Protein AF-A0A7Z9SYS7-F1 (afdb_monomer)

Mean predicted aligned error: 11.21 Å

Secondary structure (DSSP, 8-state):
-HHHHHHHHHHHHHHHHHHHHHHHHHHHHHHHHHHHHHHHHHHHHHHHSS--TTHHHHHHHHHHHHHHHHHHSHHHHHHHHHHHHHHTTSHHHHHHHHHHHHHHHHH--

Sequence (109 aa):
MSGYMKTVRGKIVTGMITLAPAAATIWVLQFLFNFFDGMAAPLVDRVLGTHIPGLGLIVSFTAIFFLGILVTNFLGKKLIQWGESLLQRIPIAKSIYGTIKQITQTLGG

pLDDT: mean 80.37, std 10.56, range [53.66, 95.81]

Radius of gyration: 21.46 Å; Cα contacts (8 Å, |Δi|>4): 30; chains: 1; bounding box: 44×37×64 Å

Foldseek 3Di:
DVPVVVVVVVVVVVVCVVCVVVVVVVVVLVVLLVVQCVVCVVVCCVPPVDDDPCVSVVRSVVVVVVVVVCCPDPNVVVVVVVVLVVLCVPVVSVVVVVVVVVVCVVVVD

Structure (mmCIF, N/CA/C/O backbone):
data_AF-A0A7Z9SYS7-F1
#
_entry.id   AF-A0A7Z9SYS7-F1
#
loop_
_atom_site.group_PDB
_atom_site.id
_atom_site.type_symbol
_atom_site.label_atom_id
_atom_site.label_alt_id
_atom_site.label_comp_id
_atom_site.label_asym_id
_atom_site.label_entity_id
_atom_site.label_seq_id
_atom_site.pdbx_PDB_ins_code
_atom_site.Cartn_x
_atom_site.Cartn_y
_atom_site.Cartn_z
_atom_site.occupancy
_atom_site.B_iso_or_equiv
_atom_site.auth_seq_id
_atom_site.auth_comp_id
_atom_site.auth_asym_id
_atom_site.auth_atom_id
_atom_site.pdbx_PDB_model_num
ATOM 1 N N . MET A 1 1 ? -0.366 -20.103 40.030 1.00 55.91 1 MET A N 1
ATOM 2 C CA . MET A 1 1 ? 0.093 -20.432 38.657 1.00 55.91 1 MET A CA 1
ATOM 3 C C . MET A 1 1 ? -0.521 -19.566 37.538 1.00 55.91 1 MET A C 1
ATOM 5 O O . MET A 1 1 ? 0.087 -19.483 36.482 1.00 55.91 1 MET A O 1
ATOM 9 N N . SER A 1 2 ? -1.682 -18.901 37.705 1.00 64.88 2 SER A N 1
ATOM 10 C CA . SER A 1 2 ? -2.365 -18.225 36.572 1.00 64.88 2 SER A CA 1
ATOM 11 C C . SER A 1 2 ? -1.848 -16.820 36.205 1.00 64.88 2 SER A C 1
ATOM 13 O O . SER A 1 2 ? -2.068 -16.372 35.082 1.00 64.88 2 SER A O 1
ATOM 15 N N . GLY A 1 3 ? -1.134 -16.130 37.105 1.00 70.00 3 GLY A N 1
ATOM 16 C CA . GLY A 1 3 ? -0.610 -14.776 36.855 1.00 70.00 3 GLY A CA 1
ATOM 17 C C . GLY A 1 3 ? 0.507 -14.728 35.806 1.00 70.00 3 GLY A C 1
ATOM 18 O O . GLY A 1 3 ? 0.448 -13.927 34.878 1.00 70.00 3 GLY A O 1
ATOM 19 N N . TYR A 1 4 ? 1.478 -15.643 35.887 1.00 76.94 4 TYR A N 1
ATOM 20 C CA . TYR A 1 4 ? 2.596 -15.716 34.936 1.00 76.94 4 TYR A CA 1
ATOM 21 C C . TYR A 1 4 ? 2.134 -16.003 33.500 1.00 76.94 4 TYR A C 1
ATOM 23 O O . TYR A 1 4 ? 2.620 -15.377 32.559 1.00 76.94 4 TYR A O 1
ATOM 31 N N . MET A 1 5 ? 1.141 -16.883 33.331 1.00 76.25 5 MET A N 1
ATOM 32 C CA . MET A 1 5 ? 0.608 -17.239 32.012 1.00 76.25 5 MET A CA 1
ATOM 33 C C . MET A 1 5 ? -0.069 -16.044 31.319 1.00 76.25 5 MET A C 1
ATOM 35 O O . MET A 1 5 ? 0.052 -15.873 30.105 1.00 76.25 5 MET A O 1
ATOM 39 N N . LYS A 1 6 ? -0.744 -15.176 32.090 1.00 77.06 6 LYS A N 1
ATOM 40 C CA . LYS A 1 6 ? -1.359 -13.945 31.566 1.00 77.06 6 LYS A CA 1
ATOM 41 C C . LYS A 1 6 ? -0.304 -12.947 31.084 1.00 77.06 6 LYS A C 1
ATOM 43 O O . LYS A 1 6 ? -0.464 -12.382 30.005 1.00 77.06 6 LYS A O 1
ATOM 48 N N . THR A 1 7 ? 0.793 -12.787 31.823 1.00 83.50 7 THR A N 1
ATOM 49 C CA . THR A 1 7 ? 1.891 -11.879 31.454 1.00 83.50 7 THR A CA 1
ATOM 50 C C . THR A 1 7 ? 2.628 -12.339 30.196 1.00 83.50 7 THR A C 1
ATOM 52 O O . THR A 1 7 ? 2.924 -11.522 29.326 1.00 83.50 7 THR A O 1
ATOM 55 N N . VAL A 1 8 ? 2.893 -13.643 30.062 1.00 88.94 8 VAL A N 1
ATOM 56 C CA . VAL A 1 8 ? 3.546 -14.202 28.866 1.00 88.94 8 VAL A CA 1
ATOM 57 C C . VAL A 1 8 ? 2.650 -14.049 27.635 1.00 88.94 8 VAL A C 1
ATOM 59 O O . VAL A 1 8 ? 3.099 -13.529 26.614 1.00 88.94 8 VAL A O 1
ATOM 62 N N . ARG A 1 9 ? 1.362 -14.409 27.745 1.00 88.00 9 ARG A N 1
ATOM 63 C CA . ARG A 1 9 ? 0.395 -14.242 26.650 1.00 88.00 9 ARG A CA 1
ATOM 64 C C . ARG A 1 9 ? 0.264 -12.779 26.225 1.00 88.00 9 ARG A C 1
ATOM 66 O O . ARG A 1 9 ? 0.268 -12.504 25.031 1.00 88.00 9 ARG A O 1
ATOM 73 N N . GLY A 1 10 ? 0.185 -11.856 27.185 1.00 90.19 10 GLY A N 1
ATOM 74 C CA . GLY A 1 10 ? 0.119 -10.420 26.911 1.00 90.19 10 GLY A CA 1
ATOM 75 C C . GLY A 1 10 ? 1.311 -9.937 26.086 1.00 90.19 10 GLY A C 1
ATOM 76 O O . GLY A 1 10 ? 1.115 -9.321 25.047 1.00 90.19 10 GLY A O 1
ATOM 77 N N . LYS A 1 11 ? 2.538 -10.308 26.477 1.00 92.06 11 LYS A N 1
ATOM 78 C CA . LYS A 1 11 ? 3.761 -9.918 25.755 1.00 92.06 11 LYS A CA 1
ATOM 79 C C . LYS A 1 11 ? 3.828 -10.476 24.330 1.00 92.06 11 LYS A C 1
ATOM 81 O O . LYS A 1 11 ? 4.232 -9.749 23.427 1.00 92.06 11 LYS A O 1
ATOM 86 N N . ILE A 1 12 ? 3.405 -11.724 24.112 1.00 93.62 12 ILE A N 1
ATOM 87 C CA . ILE A 1 12 ? 3.360 -12.329 22.767 1.00 93.62 12 ILE A CA 1
ATOM 88 C C . ILE A 1 12 ? 2.333 -11.607 21.886 1.00 93.62 12 ILE A C 1
ATOM 90 O O . ILE A 1 12 ? 2.6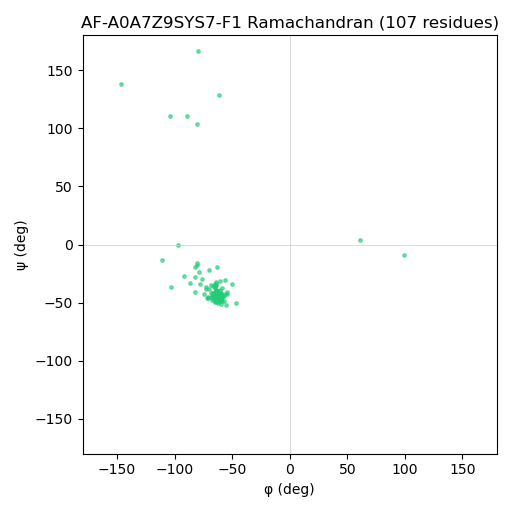40 -11.253 20.752 1.00 93.62 12 ILE A O 1
ATOM 94 N N . VAL A 1 13 ? 1.132 -11.342 22.412 1.00 94.25 13 VAL A N 1
ATOM 95 C CA . VAL A 1 13 ? 0.077 -10.628 21.675 1.00 94.25 13 VAL A CA 1
ATOM 96 C C . VAL A 1 13 ? 0.512 -9.205 21.337 1.00 94.25 13 VAL A C 1
ATOM 98 O O . VAL A 1 13 ? 0.377 -8.794 20.189 1.00 94.25 13 VAL A O 1
ATOM 101 N N . THR A 1 14 ? 1.098 -8.478 22.291 1.00 93.50 14 THR A N 1
ATOM 102 C CA . THR A 1 14 ? 1.664 -7.150 22.032 1.00 93.50 14 THR A CA 1
ATOM 103 C C . THR A 1 14 ? 2.751 -7.214 20.961 1.00 93.50 14 THR A C 1
ATOM 105 O O . THR A 1 14 ? 2.710 -6.422 20.030 1.00 93.50 14 THR A O 1
ATOM 108 N N . GLY A 1 15 ? 3.669 -8.185 21.024 1.00 91.25 15 GLY A N 1
ATOM 109 C CA . GLY A 1 15 ? 4.701 -8.372 19.999 1.00 91.25 15 GLY A CA 1
ATOM 110 C C . GLY A 1 15 ? 4.130 -8.622 18.598 1.00 91.25 15 GLY A C 1
ATOM 111 O O . GLY A 1 15 ? 4.576 -8.001 17.637 1.00 91.25 15 GLY A O 1
ATOM 112 N N . MET A 1 16 ? 3.101 -9.467 18.478 1.00 92.88 16 MET A N 1
ATOM 113 C CA . MET A 1 16 ? 2.424 -9.717 17.199 1.00 92.88 16 MET A CA 1
ATOM 114 C C . MET A 1 16 ? 1.719 -8.470 16.659 1.00 92.88 16 MET A C 1
ATOM 116 O O . MET A 1 16 ? 1.837 -8.174 15.474 1.00 92.88 16 MET A O 1
ATOM 120 N N . ILE A 1 17 ? 1.016 -7.722 17.516 1.00 95.38 17 ILE A N 1
ATOM 121 C CA . ILE A 1 17 ? 0.331 -6.483 17.119 1.00 95.38 17 ILE A CA 1
ATOM 122 C C . ILE A 1 17 ? 1.347 -5.440 16.648 1.00 95.38 17 ILE A C 1
ATOM 124 O O . ILE A 1 17 ? 1.129 -4.800 15.624 1.00 95.38 17 ILE A O 1
ATOM 128 N N . THR A 1 18 ? 2.479 -5.305 17.342 1.00 95.81 18 THR A N 1
ATOM 129 C CA . THR A 1 18 ? 3.550 -4.378 16.952 1.00 95.81 18 THR A CA 1
ATOM 130 C C . THR A 1 18 ? 4.187 -4.758 15.614 1.00 95.81 18 THR A C 1
ATOM 132 O O . THR A 1 18 ? 4.563 -3.874 14.849 1.00 95.81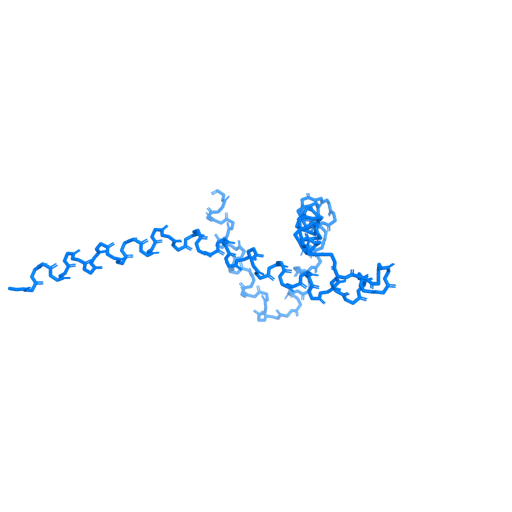 18 THR A O 1
ATOM 135 N N . LEU A 1 19 ? 4.296 -6.054 15.302 1.00 95.31 19 LEU A N 1
ATOM 136 C CA . LEU A 1 19 ? 4.817 -6.533 14.016 1.00 95.31 19 LEU A CA 1
ATOM 137 C C . LEU A 1 19 ? 3.778 -6.505 12.887 1.00 95.31 19 LEU A C 1
ATOM 139 O O . LEU A 1 19 ? 4.165 -6.539 11.720 1.00 95.31 19 LEU A O 1
ATOM 143 N N . ALA A 1 20 ? 2.483 -6.417 13.200 1.00 94.19 20 ALA A N 1
ATOM 144 C CA . ALA A 1 20 ? 1.410 -6.465 12.209 1.00 94.19 20 ALA A CA 1
ATOM 145 C C . ALA A 1 20 ? 1.559 -5.433 11.070 1.00 94.19 20 ALA A C 1
ATOM 147 O O . ALA A 1 20 ? 1.386 -5.829 9.918 1.00 94.19 20 ALA A O 1
ATOM 148 N N . PRO A 1 21 ? 1.943 -4.161 11.315 1.00 92.81 21 PRO A N 1
ATOM 149 C CA . PRO A 1 21 ? 2.158 -3.192 10.242 1.00 92.81 21 PRO A CA 1
ATOM 150 C C . PRO A 1 21 ? 3.285 -3.610 9.291 1.00 92.81 21 PRO A C 1
ATOM 152 O O . PRO A 1 21 ? 3.128 -3.522 8.078 1.00 92.81 21 PRO A O 1
ATOM 155 N N . ALA A 1 22 ? 4.401 -4.114 9.825 1.00 94.50 22 ALA A N 1
ATOM 156 C CA . ALA A 1 22 ? 5.531 -4.572 9.017 1.00 94.50 22 ALA A CA 1
ATOM 157 C C . ALA A 1 22 ? 5.207 -5.866 8.252 1.00 94.50 22 ALA A C 1
ATOM 159 O O . ALA A 1 22 ? 5.575 -6.024 7.093 1.00 94.50 22 ALA A O 1
ATOM 160 N N . ALA A 1 23 ? 4.475 -6.793 8.871 1.00 93.31 23 ALA A N 1
ATOM 161 C CA . ALA A 1 23 ? 4.000 -7.989 8.184 1.00 93.31 23 ALA A CA 1
ATOM 162 C C . ALA A 1 23 ? 3.028 -7.631 7.049 1.00 93.31 23 ALA A C 1
ATOM 164 O O . ALA A 1 23 ? 3.120 -8.197 5.962 1.00 93.31 23 ALA A O 1
ATOM 165 N N . ALA A 1 24 ? 2.144 -6.654 7.271 1.00 93.31 24 ALA A N 1
ATOM 166 C CA . ALA A 1 24 ? 1.227 -6.161 6.252 1.00 93.31 24 ALA A CA 1
ATOM 167 C C . ALA A 1 24 ? 1.973 -5.530 5.068 1.00 93.31 24 ALA A C 1
ATOM 169 O O . ALA A 1 24 ? 1.629 -5.818 3.925 1.00 93.31 24 ALA A O 1
ATOM 170 N N . THR A 1 25 ? 3.018 -4.726 5.303 1.00 89.94 25 THR A N 1
ATOM 171 C CA . THR A 1 25 ? 3.811 -4.159 4.198 1.00 89.94 25 THR A CA 1
ATOM 172 C C . THR A 1 25 ? 4.527 -5.245 3.401 1.00 89.94 25 THR A C 1
ATOM 174 O O . THR A 1 25 ? 4.456 -5.231 2.174 1.00 89.94 25 THR A O 1
ATOM 177 N N . ILE A 1 26 ? 5.150 -6.221 4.071 1.00 91.62 26 ILE A N 1
ATOM 178 C CA . ILE A 1 26 ? 5.795 -7.364 3.406 1.00 91.62 26 ILE A CA 1
ATOM 179 C C . ILE A 1 26 ? 4.771 -8.153 2.581 1.00 91.62 26 ILE A C 1
ATOM 181 O O . ILE A 1 26 ? 5.040 -8.486 1.428 1.00 91.62 26 ILE A O 1
ATOM 185 N N . TRP A 1 27 ? 3.586 -8.404 3.138 1.00 91.81 27 TRP A N 1
ATOM 186 C CA . TRP A 1 27 ? 2.509 -9.108 2.448 1.00 91.81 27 TRP A CA 1
ATOM 187 C C . TRP A 1 27 ? 2.023 -8.354 1.202 1.00 91.81 27 TRP A C 1
ATOM 189 O O . TRP A 1 27 ? 1.903 -8.955 0.134 1.00 91.81 27 TRP A O 1
ATOM 199 N N . VAL A 1 28 ? 1.814 -7.036 1.299 1.00 86.56 28 VAL A N 1
ATOM 200 C CA . VAL A 1 28 ? 1.431 -6.193 0.152 1.00 86.56 28 VAL A CA 1
ATOM 201 C C . VAL A 1 28 ? 2.513 -6.208 -0.925 1.00 86.56 28 VAL A C 1
ATOM 203 O O . VAL A 1 28 ? 2.193 -6.346 -2.105 1.00 86.56 28 VAL A O 1
ATOM 206 N N . LEU A 1 29 ? 3.789 -6.105 -0.543 1.00 83.50 29 LEU A N 1
ATOM 207 C CA . LEU A 1 29 ? 4.895 -6.176 -1.495 1.00 83.50 29 LEU A CA 1
ATOM 208 C C . LEU A 1 29 ? 4.915 -7.524 -2.219 1.00 83.50 29 LEU A C 1
ATOM 210 O O . LEU A 1 29 ? 4.970 -7.539 -3.443 1.00 83.50 29 LEU A O 1
ATOM 214 N N . GLN A 1 30 ? 4.805 -8.643 -1.497 1.00 82.81 30 GLN A N 1
ATOM 215 C CA . GLN A 1 30 ? 4.737 -9.976 -2.106 1.00 82.81 30 GLN A CA 1
ATOM 216 C C . GLN A 1 30 ? 3.537 -10.127 -3.046 1.00 82.81 30 GLN A C 1
ATOM 218 O O . GLN A 1 30 ? 3.684 -10.671 -4.137 1.00 82.81 30 GLN A O 1
ATOM 223 N N . PHE A 1 31 ? 2.364 -9.621 -2.657 1.00 83.88 31 PHE A N 1
ATOM 224 C CA . PHE A 1 31 ? 1.180 -9.623 -3.513 1.00 83.88 31 PHE A CA 1
ATOM 225 C C . PHE A 1 31 ? 1.427 -8.863 -4.821 1.00 83.88 31 PHE A C 1
ATOM 227 O O . PHE A 1 31 ? 1.157 -9.397 -5.895 1.00 83.88 31 PHE A O 1
ATOM 234 N N . LEU A 1 32 ? 1.977 -7.647 -4.739 1.00 75.88 32 LEU A N 1
ATOM 235 C CA . LEU A 1 32 ? 2.290 -6.845 -5.920 1.00 75.88 32 LEU A CA 1
ATOM 236 C C . LEU A 1 32 ? 3.350 -7.521 -6.791 1.00 75.88 32 LEU A C 1
ATOM 238 O O . LEU A 1 32 ? 3.149 -7.606 -7.999 1.00 75.88 32 LEU A O 1
ATOM 242 N N . PHE A 1 33 ? 4.424 -8.048 -6.192 1.00 73.81 33 PHE A N 1
ATOM 243 C CA . PHE A 1 33 ? 5.454 -8.791 -6.919 1.00 73.81 33 PHE A CA 1
ATOM 244 C C . PHE A 1 33 ? 4.840 -9.953 -7.699 1.00 73.81 33 PHE A C 1
ATOM 246 O O . PHE A 1 33 ? 5.015 -10.024 -8.908 1.00 73.81 33 PHE A O 1
ATOM 253 N N . ASN A 1 34 ? 4.053 -10.809 -7.046 1.00 77.62 34 ASN A N 1
ATOM 254 C CA . ASN A 1 34 ? 3.436 -11.965 -7.698 1.00 77.62 34 ASN A CA 1
ATOM 255 C C . ASN A 1 34 ? 2.419 -11.561 -8.778 1.00 77.62 34 ASN A C 1
ATOM 257 O O . ASN A 1 34 ? 2.323 -12.215 -9.815 1.00 77.62 34 ASN A O 1
ATOM 261 N N . PHE A 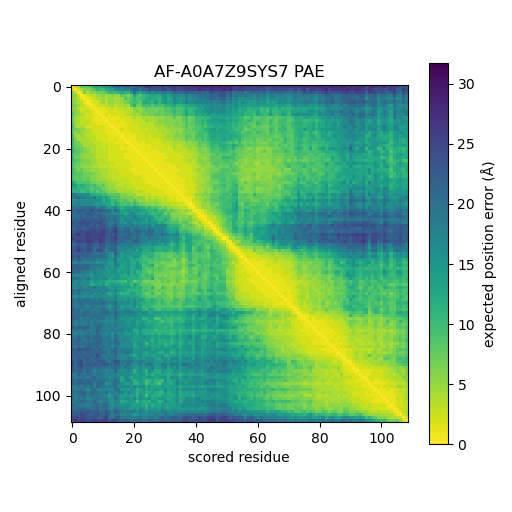1 35 ? 1.661 -10.485 -8.550 1.00 77.19 35 PHE A N 1
ATOM 262 C CA . PHE A 1 35 ? 0.698 -9.968 -9.519 1.00 77.19 35 PHE A CA 1
ATOM 263 C C . PHE A 1 35 ? 1.397 -9.471 -10.791 1.00 77.19 35 PHE A C 1
ATOM 265 O O . PHE A 1 35 ? 1.021 -9.859 -11.897 1.00 77.19 35 PHE A O 1
ATOM 272 N N . PHE A 1 36 ? 2.441 -8.652 -10.641 1.00 70.62 36 PHE A N 1
ATOM 273 C CA . PHE A 1 36 ? 3.184 -8.114 -11.777 1.00 70.62 36 PHE A CA 1
ATOM 274 C C . PHE A 1 36 ? 4.059 -9.160 -12.458 1.00 70.62 36 PHE A C 1
ATOM 276 O O . PHE A 1 36 ? 4.111 -9.165 -13.683 1.00 70.62 36 PHE A O 1
ATOM 283 N N . ASP A 1 37 ? 4.687 -10.065 -11.711 1.00 71.25 37 ASP A N 1
ATOM 284 C CA . ASP A 1 37 ? 5.464 -11.168 -12.277 1.00 71.25 37 ASP A CA 1
ATOM 285 C C . ASP A 1 37 ? 4.557 -12.119 -13.073 1.00 71.25 37 ASP A C 1
ATOM 287 O O . ASP A 1 37 ? 4.881 -12.479 -14.199 1.00 71.25 37 ASP A O 1
ATOM 291 N N . GLY A 1 38 ? 3.345 -12.413 -12.585 1.00 71.38 38 GLY A N 1
ATOM 292 C CA . GLY A 1 38 ? 2.349 -13.191 -13.330 1.00 71.38 38 GLY A CA 1
ATOM 293 C C . GLY A 1 38 ? 1.862 -12.514 -14.620 1.00 71.38 38 GLY A C 1
ATOM 294 O O . GLY A 1 38 ? 1.605 -13.192 -15.615 1.00 71.38 38 GLY A O 1
ATOM 295 N N . MET A 1 39 ? 1.765 -11.180 -14.641 1.00 67.75 39 MET A N 1
ATOM 296 C CA . MET A 1 39 ? 1.438 -10.422 -15.857 1.00 67.75 39 MET A CA 1
ATOM 297 C C . MET A 1 39 ? 2.635 -10.284 -16.810 1.00 67.75 39 MET A C 1
ATOM 299 O O . MET A 1 39 ? 2.453 -10.255 -18.028 1.00 67.75 39 MET A O 1
ATOM 303 N N . ALA A 1 40 ? 3.850 -10.179 -16.269 1.00 65.25 40 ALA A N 1
ATOM 304 C CA . ALA A 1 40 ? 5.070 -9.927 -17.024 1.00 65.25 40 ALA A CA 1
ATOM 305 C C . ALA A 1 40 ? 5.716 -11.205 -17.564 1.00 65.25 40 ALA A C 1
ATOM 307 O O . ALA A 1 40 ? 6.248 -11.157 -18.667 1.00 65.25 40 ALA A O 1
ATOM 308 N N . ALA A 1 41 ? 5.629 -12.339 -16.865 1.00 63.81 41 ALA A N 1
ATOM 309 C CA . ALA A 1 41 ? 6.171 -13.630 -17.289 1.00 63.81 41 ALA A CA 1
ATOM 310 C C . ALA A 1 41 ? 5.834 -13.986 -18.754 1.00 63.81 41 ALA A C 1
ATOM 312 O O . ALA A 1 41 ? 6.764 -14.220 -19.526 1.00 63.81 41 ALA A O 1
ATOM 313 N N . PRO A 1 42 ? 4.568 -13.914 -19.222 1.00 65.12 42 PRO A N 1
ATOM 314 C CA . PRO A 1 42 ? 4.253 -14.205 -20.622 1.00 65.12 42 PRO A CA 1
ATOM 315 C C . PRO A 1 42 ? 4.769 -13.151 -21.618 1.00 65.12 42 PRO A C 1
ATOM 317 O O . PRO A 1 42 ? 4.919 -13.456 -22.800 1.00 65.12 42 PRO A O 1
ATOM 320 N N . LEU A 1 43 ? 5.030 -11.913 -21.183 1.00 63.22 43 LEU A N 1
ATOM 321 C CA . LEU A 1 43 ? 5.622 -10.862 -22.022 1.00 63.22 43 LEU A CA 1
ATOM 322 C C . LEU A 1 43 ? 7.149 -11.001 -22.096 1.00 63.22 43 LEU A C 1
ATOM 324 O O . LEU A 1 43 ? 7.728 -10.848 -23.169 1.00 63.22 43 LEU A O 1
ATOM 328 N N . VAL A 1 44 ? 7.790 -11.324 -20.973 1.00 62.00 44 VAL A N 1
ATOM 329 C CA . VAL A 1 44 ? 9.240 -11.499 -20.832 1.00 62.00 44 VAL A CA 1
ATOM 330 C C . VAL A 1 44 ? 9.702 -12.772 -21.536 1.00 62.00 44 VAL A C 1
ATOM 332 O O . VAL A 1 44 ? 10.633 -12.694 -22.336 1.00 62.00 44 VAL A O 1
ATOM 335 N N . ASP A 1 45 ? 9.018 -13.906 -21.354 1.00 63.41 45 ASP A N 1
ATOM 336 C CA . ASP A 1 45 ? 9.357 -15.161 -22.045 1.00 63.41 45 ASP A CA 1
ATOM 337 C C . ASP A 1 45 ? 9.259 -15.014 -23.573 1.00 63.41 45 ASP A C 1
ATOM 339 O O . ASP A 1 45 ? 10.036 -15.614 -24.316 1.00 63.41 45 ASP A O 1
ATOM 343 N N . ARG A 1 46 ? 8.354 -14.154 -24.059 1.00 61.22 46 ARG A N 1
ATOM 344 C CA . ARG A 1 46 ? 8.151 -13.908 -25.495 1.00 61.22 46 ARG A CA 1
ATOM 345 C C . ARG A 1 46 ? 9.191 -12.971 -26.116 1.00 61.22 46 ARG A C 1
ATOM 347 O O . ARG A 1 46 ? 9.381 -13.022 -27.328 1.00 61.22 46 ARG A O 1
ATOM 354 N N . VAL A 1 47 ? 9.835 -12.115 -25.318 1.00 60.75 47 VAL A N 1
ATOM 355 C CA . VAL A 1 47 ? 10.810 -11.110 -25.790 1.00 60.75 47 VAL A CA 1
ATOM 356 C C . VAL A 1 47 ? 12.256 -11.532 -25.512 1.00 60.75 47 VAL A C 1
ATOM 358 O O . VAL A 1 47 ? 13.129 -11.270 -26.333 1.00 60.75 47 VAL A O 1
ATOM 361 N N . LEU A 1 48 ? 12.518 -12.185 -24.377 1.00 63.09 48 LEU A N 1
ATOM 362 C CA . LEU A 1 48 ? 13.867 -12.514 -23.897 1.00 63.09 48 LEU A CA 1
ATOM 363 C C . LEU A 1 48 ? 14.184 -14.019 -23.935 1.00 63.09 48 LEU A C 1
ATOM 365 O O . LEU A 1 48 ? 15.351 -14.388 -23.804 1.00 63.09 48 LEU A O 1
ATOM 369 N N . GLY A 1 49 ? 13.182 -14.892 -24.119 1.00 63.47 49 GLY A N 1
ATOM 370 C CA . GLY A 1 49 ? 13.353 -16.343 -24.307 1.00 63.47 49 GLY A CA 1
ATOM 371 C C . GLY A 1 49 ? 14.020 -17.094 -23.147 1.00 63.47 49 GLY A C 1
ATOM 372 O O . GLY A 1 49 ? 14.288 -18.287 -23.265 1.00 63.47 49 GLY A O 1
ATOM 373 N N . THR A 1 50 ? 14.327 -16.410 -22.043 1.00 62.91 50 THR A N 1
ATOM 374 C CA . THR A 1 50 ? 15.063 -16.943 -20.896 1.00 62.91 50 THR A CA 1
ATOM 375 C C . THR A 1 50 ? 14.566 -16.302 -19.605 1.00 62.91 50 THR A C 1
ATOM 377 O O . THR A 1 50 ? 14.328 -15.096 -19.529 1.00 62.91 50 THR A O 1
ATOM 380 N N . HIS A 1 51 ? 14.417 -17.129 -18.573 1.00 61.03 51 HIS A N 1
ATOM 381 C CA . HIS A 1 51 ? 13.964 -16.705 -17.257 1.00 61.03 51 HIS A CA 1
ATOM 382 C C . HIS A 1 51 ? 15.152 -16.094 -16.501 1.00 61.03 51 HIS A C 1
ATOM 384 O O . HIS A 1 51 ? 16.039 -16.819 -16.050 1.00 61.03 51 HIS A O 1
ATOM 390 N N . ILE A 1 52 ? 15.217 -14.763 -16.396 1.00 62.88 52 ILE A N 1
ATOM 391 C CA . ILE A 1 52 ? 16.271 -14.093 -15.620 1.00 62.88 52 ILE A CA 1
ATOM 392 C C . ILE A 1 52 ? 15.783 -13.949 -14.169 1.00 62.88 52 ILE A C 1
ATOM 394 O O . ILE A 1 52 ? 14.868 -13.159 -13.905 1.00 62.88 52 ILE A O 1
ATOM 398 N N . PRO A 1 53 ? 16.378 -14.679 -13.206 1.00 58.19 53 PRO A N 1
ATOM 399 C CA . PRO A 1 53 ? 16.009 -14.560 -11.801 1.00 58.19 53 PRO A CA 1
ATOM 400 C C . PRO A 1 53 ? 16.286 -13.133 -11.306 1.00 58.19 53 PRO A C 1
ATOM 402 O O . PRO A 1 53 ? 17.372 -12.595 -11.503 1.00 58.19 53 PRO A O 1
ATOM 405 N N . GLY A 1 54 ? 15.288 -12.504 -10.680 1.00 64.44 54 GLY A N 1
ATOM 406 C CA . GLY A 1 54 ? 15.361 -11.115 -10.204 1.00 64.44 54 GLY A CA 1
ATOM 407 C C . GLY A 1 54 ? 14.706 -10.068 -11.117 1.00 64.44 54 GLY A C 1
ATOM 408 O O . GLY A 1 54 ? 14.507 -8.938 -10.670 1.00 64.44 54 GLY A O 1
ATOM 409 N N . LEU A 1 55 ? 14.282 -10.423 -12.341 1.00 69.19 55 LEU A N 1
ATOM 410 C CA . LEU A 1 55 ? 13.516 -9.510 -13.207 1.00 69.19 55 LEU A CA 1
ATOM 411 C C . LEU A 1 55 ? 12.190 -9.073 -12.582 1.00 69.19 55 LEU A C 1
ATOM 413 O O . LEU A 1 55 ? 11.850 -7.894 -12.667 1.00 69.19 55 LEU A O 1
ATOM 417 N N . GLY A 1 56 ? 11.483 -9.979 -11.900 1.00 67.75 56 GLY A N 1
ATOM 418 C CA . GLY A 1 56 ? 10.234 -9.655 -11.206 1.00 67.75 56 GLY A CA 1
ATOM 419 C C . GLY A 1 56 ? 10.396 -8.516 -10.191 1.00 67.75 56 GLY A C 1
ATOM 420 O O . GLY A 1 56 ? 9.486 -7.703 -10.019 1.00 67.75 56 GLY A O 1
ATOM 421 N N . LEU A 1 57 ? 11.586 -8.378 -9.587 1.00 71.19 57 LEU A N 1
ATOM 422 C CA . LEU A 1 57 ? 11.891 -7.296 -8.652 1.00 71.19 57 LEU A CA 1
ATOM 423 C C . LEU A 1 57 ? 12.004 -5.945 -9.367 1.00 71.19 57 LEU A C 1
ATOM 425 O O . LEU A 1 57 ? 11.400 -4.971 -8.921 1.00 71.19 57 LEU A O 1
ATOM 429 N N . ILE A 1 58 ? 12.712 -5.897 -10.499 1.00 75.75 58 ILE A N 1
ATOM 430 C CA . ILE A 1 58 ? 12.852 -4.688 -11.326 1.00 75.75 58 ILE A CA 1
ATOM 431 C C . ILE A 1 58 ? 11.495 -4.284 -11.904 1.00 75.75 58 ILE A C 1
ATOM 433 O O . ILE A 1 58 ? 11.085 -3.137 -11.748 1.00 75.75 58 ILE A O 1
ATOM 437 N N . VAL A 1 59 ? 10.772 -5.230 -12.510 1.00 74.25 59 VAL A N 1
ATOM 438 C CA . VAL A 1 59 ? 9.453 -4.990 -13.114 1.00 74.25 59 VAL A CA 1
ATOM 439 C C . VAL A 1 59 ? 8.483 -4.428 -12.085 1.00 74.25 59 VAL A C 1
ATOM 441 O O . VAL A 1 59 ? 7.791 -3.452 -12.359 1.00 74.25 59 VAL A O 1
ATOM 444 N N . SER A 1 60 ? 8.464 -4.990 -10.881 1.00 71.06 60 SER A N 1
ATOM 445 C CA . SER A 1 60 ? 7.562 -4.528 -9.830 1.00 71.06 60 SER A CA 1
ATOM 446 C C . SER A 1 60 ? 7.983 -3.186 -9.244 1.00 71.06 60 SER A C 1
ATOM 448 O O . SER A 1 60 ? 7.117 -2.356 -8.983 1.00 71.06 60 SER A O 1
ATOM 450 N N . PHE A 1 61 ? 9.285 -2.913 -9.101 1.00 79.62 61 PHE A N 1
ATOM 451 C CA . PHE A 1 61 ? 9.769 -1.576 -8.737 1.00 79.62 61 PHE A CA 1
ATOM 452 C C . PHE A 1 61 ? 9.337 -0.532 -9.769 1.00 79.62 61 PHE A C 1
ATOM 454 O O . PHE A 1 61 ? 8.802 0.516 -9.407 1.00 79.62 61 PHE A O 1
ATOM 461 N N . THR A 1 62 ? 9.516 -0.835 -11.055 1.00 80.75 62 THR A N 1
ATOM 462 C CA . THR A 1 62 ? 9.077 0.019 -12.158 1.00 80.75 62 THR A CA 1
ATOM 463 C C . THR A 1 62 ? 7.557 0.190 -12.154 1.00 80.75 62 THR A C 1
ATOM 465 O O . THR A 1 62 ? 7.071 1.311 -12.281 1.00 80.75 62 THR A O 1
ATOM 468 N N . ALA A 1 63 ? 6.790 -0.878 -11.937 1.00 75.94 63 ALA A N 1
ATOM 469 C CA . ALA A 1 63 ? 5.334 -0.826 -11.890 1.00 75.94 63 ALA A CA 1
ATOM 470 C C . ALA A 1 63 ? 4.808 -0.013 -10.698 1.00 75.94 63 ALA A C 1
ATOM 472 O O . ALA A 1 63 ? 3.931 0.829 -10.881 1.00 75.94 63 ALA A O 1
ATOM 473 N N . ILE A 1 64 ? 5.370 -0.202 -9.499 1.00 81.69 64 ILE A N 1
ATOM 474 C CA . ILE A 1 64 ? 5.051 0.595 -8.306 1.00 81.69 64 ILE A CA 1
ATOM 475 C C . ILE A 1 64 ? 5.396 2.069 -8.548 1.00 81.69 64 ILE A C 1
ATOM 477 O O . ILE A 1 64 ? 4.604 2.948 -8.209 1.00 81.69 64 ILE A O 1
ATOM 481 N N . PHE A 1 65 ? 6.537 2.350 -9.181 1.00 83.62 65 PHE A N 1
ATOM 482 C CA . PHE A 1 65 ? 6.936 3.707 -9.546 1.00 83.62 65 PHE A CA 1
ATOM 483 C C . PHE A 1 65 ? 5.942 4.356 -10.522 1.00 83.62 65 PHE A C 1
ATOM 485 O O . PHE A 1 65 ? 5.470 5.466 -10.269 1.00 83.62 65 PHE A O 1
ATOM 492 N N . PHE A 1 66 ? 5.542 3.652 -11.586 1.00 82.00 66 PHE A N 1
ATOM 493 C CA . PHE A 1 66 ? 4.525 4.141 -12.522 1.00 82.00 66 PHE A CA 1
ATOM 494 C C . PHE A 1 66 ? 3.144 4.284 -11.878 1.00 82.00 66 PHE A C 1
ATOM 496 O O . PHE A 1 66 ? 2.449 5.254 -12.169 1.00 82.00 66 PHE A O 1
ATOM 503 N N . LEU A 1 67 ? 2.751 3.383 -10.974 1.00 81.50 67 LEU A N 1
ATOM 504 C CA . LEU A 1 67 ? 1.537 3.522 -10.167 1.00 81.50 67 LEU A CA 1
ATOM 505 C C . LEU A 1 67 ? 1.585 4.790 -9.311 1.00 81.50 67 LEU A C 1
ATOM 507 O O . LEU A 1 67 ? 0.622 5.554 -9.299 1.00 81.50 67 LEU A O 1
ATOM 511 N N . GLY A 1 68 ? 2.712 5.054 -8.648 1.00 79.75 68 GLY A N 1
ATOM 512 C CA . GLY A 1 68 ? 2.924 6.276 -7.875 1.00 79.75 68 GLY A CA 1
ATOM 513 C C . GLY A 1 68 ? 2.804 7.530 -8.742 1.00 79.75 68 GLY A C 1
ATOM 514 O O . GLY A 1 68 ? 2.081 8.461 -8.385 1.00 79.75 68 GLY A O 1
ATOM 515 N N . ILE A 1 69 ? 3.437 7.529 -9.918 1.00 83.62 69 ILE A N 1
ATOM 516 C CA . ILE A 1 69 ? 3.320 8.596 -10.922 1.00 83.62 69 ILE A CA 1
ATOM 517 C C . ILE A 1 69 ? 1.869 8.759 -11.373 1.00 83.62 69 ILE A C 1
ATOM 519 O O . ILE A 1 69 ? 1.382 9.884 -11.442 1.00 83.62 69 ILE A O 1
ATOM 523 N N . LEU A 1 70 ? 1.162 7.670 -11.670 1.00 81.06 70 LEU A N 1
ATOM 524 C CA . LEU A 1 70 ? -0.231 7.722 -12.095 1.00 81.06 70 LEU A CA 1
ATOM 525 C C . LEU A 1 70 ? -1.093 8.374 -11.021 1.00 81.06 70 LEU A C 1
ATOM 527 O O . LEU A 1 70 ? -1.783 9.336 -11.336 1.00 81.06 70 LEU A O 1
ATOM 531 N N . VAL A 1 71 ? -1.008 7.912 -9.772 1.00 77.88 71 VAL A N 1
ATOM 532 C CA . VAL A 1 71 ? -1.815 8.411 -8.647 1.00 77.88 71 VAL A CA 1
ATOM 533 C C . VAL A 1 71 ? -1.516 9.881 -8.330 1.00 77.88 71 VAL A C 1
ATOM 535 O O . VAL A 1 71 ? -2.440 10.640 -8.034 1.00 77.88 71 VAL A O 1
ATOM 538 N N . THR A 1 72 ? -0.252 10.305 -8.406 1.00 81.88 72 THR A N 1
ATOM 539 C CA . THR A 1 72 ? 0.164 11.678 -8.056 1.00 81.88 72 THR A CA 1
ATOM 540 C C . THR A 1 72 ? -0.061 12.692 -9.176 1.00 81.88 72 THR A C 1
ATOM 542 O O . THR A 1 72 ? -0.293 13.872 -8.898 1.00 81.88 72 THR A O 1
ATOM 545 N N . ASN A 1 73 ? -0.045 12.259 -10.438 1.00 86.88 73 ASN A N 1
ATOM 546 C CA 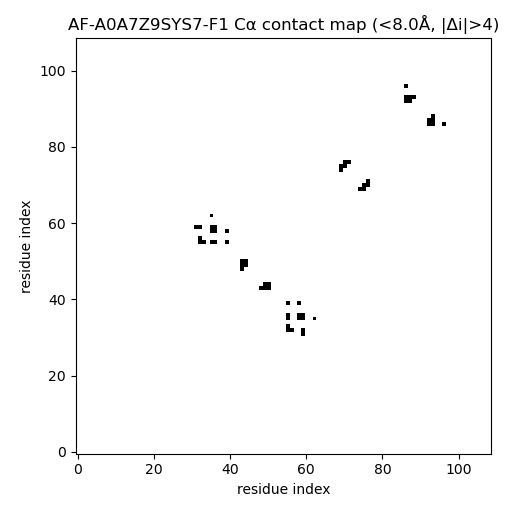. ASN A 1 73 ? -0.250 13.149 -11.573 1.00 86.88 73 ASN A CA 1
ATOM 547 C C . ASN A 1 73 ? -1.723 13.481 -11.822 1.00 86.88 73 ASN A C 1
ATOM 549 O O . ASN A 1 73 ? -2.657 12.831 -11.347 1.00 86.88 73 ASN A O 1
ATOM 553 N N . PHE A 1 74 ? -1.929 14.505 -12.653 1.00 81.00 74 PHE A N 1
ATOM 554 C CA . PHE A 1 74 ? -3.249 14.937 -13.113 1.00 81.00 74 PHE A CA 1
ATOM 555 C C . PHE A 1 74 ? -4.099 13.778 -13.667 1.00 81.00 74 PHE A C 1
ATOM 557 O O . PHE A 1 74 ? -5.311 13.748 -13.460 1.00 81.00 74 PHE A O 1
ATOM 564 N N . LEU A 1 75 ? -3.463 12.793 -14.312 1.00 85.19 75 LEU A N 1
ATOM 565 C CA . LEU A 1 75 ? -4.141 11.621 -14.862 1.00 85.19 75 LEU A CA 1
ATOM 566 C C . LEU A 1 75 ? -4.789 10.748 -13.774 1.00 85.19 75 LEU A C 1
ATOM 568 O O . LEU A 1 75 ? -5.932 10.332 -13.946 1.00 85.19 75 LEU A O 1
ATOM 572 N N . GLY A 1 76 ? -4.121 10.534 -12.636 1.00 81.31 76 GLY A N 1
ATOM 573 C CA . GLY A 1 76 ? -4.682 9.797 -11.499 1.00 81.31 76 GLY A CA 1
ATOM 574 C C . GLY A 1 76 ? -5.845 10.522 -10.856 1.00 81.31 76 GLY A C 1
ATOM 575 O O . GLY A 1 76 ? -6.892 9.918 -10.638 1.00 81.31 76 GLY A O 1
ATOM 576 N N . LYS A 1 77 ? -5.720 11.839 -10.644 1.00 83.75 77 LYS A N 1
ATOM 577 C CA . LYS A 1 77 ? -6.840 12.661 -10.152 1.00 83.75 77 LYS A CA 1
ATOM 578 C C . LYS A 1 77 ? -8.058 12.543 -11.072 1.00 83.75 77 LYS A C 1
ATOM 580 O O . LYS A 1 77 ? -9.176 12.380 -10.588 1.00 83.75 77 LYS A O 1
ATOM 585 N N . LYS A 1 78 ? -7.837 12.563 -12.390 1.00 86.00 78 LYS A N 1
ATOM 586 C CA . LYS A 1 78 ? -8.897 12.426 -13.395 1.00 86.00 78 LYS A CA 1
ATOM 587 C C . LYS A 1 78 ? -9.517 11.023 -13.403 1.00 86.00 78 LYS A C 1
ATOM 589 O O . LYS A 1 78 ? -10.737 10.914 -13.460 1.00 86.00 78 LYS A O 1
ATOM 594 N N . LEU A 1 79 ? -8.711 9.964 -13.291 1.00 86.06 79 LEU A N 1
ATOM 595 C CA . LEU A 1 79 ? -9.188 8.577 -13.186 1.00 86.06 79 LEU A CA 1
ATOM 596 C C . LEU A 1 79 ? -10.026 8.347 -11.924 1.00 86.06 79 LEU A C 1
ATOM 598 O O . LEU A 1 79 ? -11.097 7.751 -12.010 1.00 86.06 79 LEU A O 1
ATOM 602 N N . ILE A 1 80 ? -9.578 8.860 -10.774 1.00 85.19 80 ILE A N 1
ATOM 603 C CA . ILE A 1 80 ? -10.315 8.768 -9.506 1.00 85.19 80 ILE A CA 1
ATOM 604 C C . ILE A 1 80 ? -11.663 9.482 -9.626 1.00 85.19 80 ILE A C 1
ATOM 606 O O . ILE A 1 80 ? -12.692 8.884 -9.327 1.00 85.19 80 ILE A O 1
ATOM 610 N N . GLN A 1 81 ? -11.688 10.718 -10.137 1.00 87.00 81 GLN A N 1
ATOM 611 C CA . GLN A 1 81 ? -12.937 11.456 -10.370 1.00 87.00 81 GLN A CA 1
ATOM 612 C C . GLN A 1 81 ? -13.887 10.710 -11.317 1.00 87.00 81 GLN A C 1
ATOM 614 O O . GLN A 1 81 ? -15.102 10.706 -11.111 1.00 87.00 81 GLN A O 1
ATOM 619 N N . TRP A 1 82 ? -13.346 10.047 -12.340 1.00 89.88 82 TRP A N 1
ATOM 620 C CA . TRP A 1 82 ? -14.144 9.248 -13.263 1.00 89.88 82 TRP A CA 1
ATOM 621 C C . TRP A 1 82 ? -14.745 8.017 -12.572 1.00 89.88 82 TRP A C 1
ATOM 623 O O . TRP A 1 82 ? -15.947 7.776 -12.691 1.00 89.88 82 TRP A O 1
ATOM 633 N N . GLY A 1 83 ? -13.953 7.300 -11.770 1.00 86.00 83 GLY A N 1
ATOM 634 C CA . GLY A 1 83 ? -14.421 6.185 -10.944 1.00 86.00 83 GLY A CA 1
ATOM 635 C C . GLY A 1 83 ? -15.493 6.601 -9.934 1.00 86.00 83 GLY A C 1
ATOM 636 O O . GLY A 1 83 ? -16.521 5.935 -9.819 1.00 86.00 83 GLY A O 1
ATOM 637 N N . GLU A 1 84 ? -15.320 7.749 -9.273 1.00 86.44 84 GLU A N 1
ATOM 638 C CA . GLU A 1 84 ? -16.343 8.328 -8.396 1.00 86.44 84 GLU A CA 1
ATOM 639 C C . GLU A 1 84 ? -17.645 8.596 -9.155 1.00 86.44 84 GLU A C 1
ATOM 641 O O . GLU A 1 84 ? -18.722 8.240 -8.679 1.00 86.44 84 GLU A O 1
ATOM 646 N N . SER A 1 85 ? -17.559 9.163 -10.361 1.00 87.44 85 SER A N 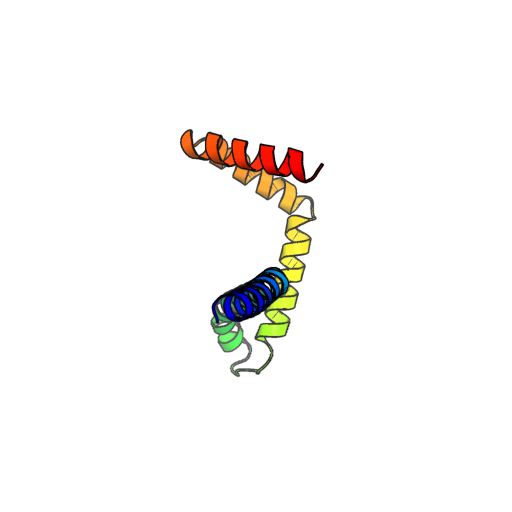1
ATOM 647 C CA . SER A 1 85 ? -18.740 9.448 -11.181 1.00 87.44 85 SER A CA 1
ATOM 648 C C . SER A 1 85 ? -19.495 8.182 -11.605 1.00 87.44 85 SER A C 1
ATOM 650 O O . SER A 1 85 ? -20.721 8.207 -11.716 1.00 87.44 85 SER A O 1
ATOM 652 N N . LEU A 1 86 ? -18.787 7.064 -11.805 1.00 88.62 86 LEU A N 1
ATOM 653 C CA . LEU A 1 86 ? -19.386 5.761 -12.099 1.00 88.62 86 LEU A CA 1
ATOM 654 C C . LEU A 1 86 ? -20.073 5.177 -10.861 1.00 88.62 86 LEU A C 1
ATOM 656 O O . LEU A 1 86 ? -21.225 4.751 -10.937 1.00 88.62 86 LEU A O 1
ATOM 660 N N . LEU A 1 87 ? -19.406 5.219 -9.707 1.00 86.00 87 LEU A N 1
ATOM 661 C CA . LEU A 1 87 ? -19.949 4.729 -8.437 1.00 86.00 87 LEU A CA 1
ATOM 662 C C . LEU A 1 87 ? -21.171 5.536 -7.983 1.00 86.00 87 LEU A C 1
ATOM 664 O O . LEU A 1 87 ? -22.119 4.965 -7.449 1.00 86.00 87 LEU A O 1
ATOM 668 N N . GLN A 1 88 ? -21.201 6.843 -8.254 1.00 83.19 88 GLN A N 1
ATOM 669 C CA . GLN A 1 88 ? -22.349 7.702 -7.956 1.00 83.19 88 GLN A CA 1
ATOM 670 C C . GLN A 1 88 ? -23.622 7.329 -8.729 1.00 83.19 88 GLN A C 1
ATOM 672 O O . GLN A 1 88 ? -24.713 7.704 -8.296 1.00 83.19 88 GLN A O 1
ATOM 677 N N . ARG A 1 89 ? -23.510 6.584 -9.837 1.00 87.44 89 ARG A N 1
ATOM 678 C CA . ARG A 1 89 ? -24.665 6.078 -10.598 1.00 87.44 89 ARG A CA 1
ATOM 679 C C . ARG A 1 89 ? -25.286 4.829 -9.977 1.00 87.44 89 ARG A C 1
ATOM 681 O O . ARG A 1 89 ? -26.409 4.484 -10.329 1.00 87.44 89 ARG A O 1
ATOM 688 N N . ILE A 1 90 ? -24.584 4.162 -9.061 1.00 90.81 90 ILE A N 1
ATOM 689 C CA . ILE A 1 90 ? -25.060 2.956 -8.385 1.00 90.81 90 ILE A CA 1
ATOM 690 C C . ILE A 1 90 ? -25.480 3.349 -6.957 1.00 90.81 90 ILE A C 1
ATOM 692 O O . ILE A 1 90 ? -24.616 3.655 -6.134 1.00 90.81 90 ILE A O 1
ATOM 696 N N . PRO A 1 91 ? -26.785 3.332 -6.621 1.00 80.38 91 PRO A N 1
ATOM 697 C CA . PRO A 1 91 ? -27.304 3.887 -5.364 1.00 80.38 91 PRO A CA 1
ATOM 698 C C . PRO A 1 91 ? -26.639 3.326 -4.100 1.00 80.38 91 PRO A C 1
ATOM 700 O O . PRO A 1 91 ? -26.328 4.074 -3.177 1.00 80.38 91 PRO A O 1
ATOM 703 N N . ILE A 1 92 ? -26.376 2.016 -4.082 1.00 88.94 92 ILE A N 1
ATOM 704 C CA . ILE A 1 92 ? -25.748 1.323 -2.947 1.00 88.94 92 ILE A CA 1
ATOM 705 C C . ILE A 1 92 ? -24.250 1.645 -2.868 1.00 88.94 92 ILE A C 1
ATOM 707 O O . ILE A 1 92 ? -23.722 1.917 -1.794 1.00 88.94 92 ILE A O 1
ATOM 711 N N . ALA A 1 93 ? -23.554 1.665 -4.007 1.00 85.31 93 ALA A N 1
ATOM 712 C CA . ALA A 1 93 ? -22.125 1.963 -4.036 1.00 85.31 93 ALA A CA 1
ATOM 713 C C . ALA A 1 93 ? -21.842 3.418 -3.628 1.00 85.31 93 ALA A C 1
ATOM 715 O O . ALA A 1 93 ? -20.863 3.686 -2.933 1.00 85.31 93 ALA A O 1
ATOM 716 N N . LYS A 1 94 ? -22.734 4.346 -4.000 1.00 84.69 94 LYS A N 1
ATOM 717 C CA . LYS A 1 94 ? -22.662 5.760 -3.622 1.00 84.69 94 LYS A CA 1
ATOM 718 C C . LYS A 1 94 ? -22.681 5.965 -2.105 1.00 84.69 94 LYS A C 1
ATOM 720 O O . LYS A 1 94 ? -21.893 6.772 -1.615 1.00 84.69 94 LYS A O 1
ATOM 725 N N . SER A 1 95 ? -23.561 5.277 -1.369 1.00 86.44 95 SER A N 1
ATOM 726 C CA . SER A 1 95 ? -23.652 5.457 0.088 1.00 86.44 95 SER A CA 1
ATOM 727 C C . SER A 1 95 ? -22.399 4.934 0.792 1.00 86.44 95 SER A C 1
ATOM 729 O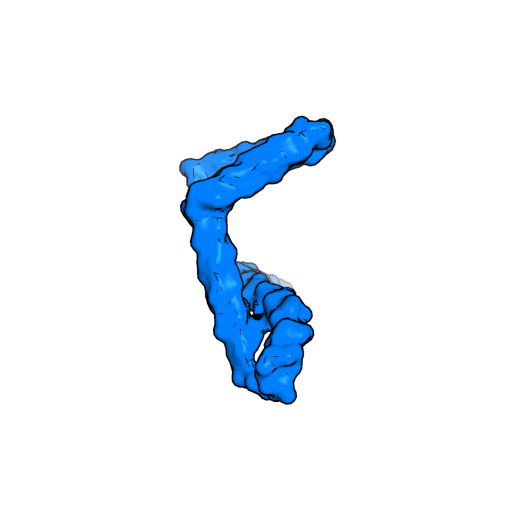 O . SER A 1 95 ? -21.788 5.668 1.564 1.00 86.44 95 SER A O 1
ATOM 731 N N . ILE A 1 96 ? -21.952 3.724 0.441 1.00 89.00 96 ILE A N 1
ATOM 732 C CA . ILE A 1 96 ? -20.764 3.084 1.022 1.00 89.00 96 ILE A CA 1
ATOM 733 C C . ILE A 1 96 ? -19.506 3.911 0.734 1.00 89.00 96 ILE A C 1
ATOM 735 O O . ILE A 1 96 ? -18.754 4.241 1.651 1.00 89.00 96 ILE A O 1
ATOM 739 N N . TYR A 1 97 ? -19.292 4.287 -0.531 1.00 85.50 97 TYR A N 1
ATOM 740 C CA . TYR A 1 97 ? -18.130 5.080 -0.923 1.00 85.50 97 TYR A CA 1
ATOM 741 C C . TYR A 1 97 ? -18.133 6.461 -0.255 1.00 85.50 97 TYR A C 1
ATOM 743 O O . TYR A 1 97 ? -17.095 6.916 0.222 1.00 85.50 97 TYR A O 1
ATOM 751 N N . GLY A 1 98 ? -19.302 7.105 -0.169 1.00 85.06 98 GLY A N 1
ATOM 752 C CA . GLY A 1 98 ? -19.467 8.386 0.514 1.00 85.06 98 GLY A CA 1
ATOM 753 C C . GLY A 1 98 ? -19.081 8.319 1.993 1.00 85.06 98 GLY A C 1
ATOM 754 O O . GLY A 1 98 ? -18.302 9.154 2.450 1.00 85.06 98 GLY A O 1
ATOM 755 N N . THR A 1 99 ? -19.549 7.301 2.720 1.00 88.88 99 THR A N 1
ATOM 756 C CA . THR A 1 99 ? -19.206 7.101 4.138 1.00 88.88 99 THR A CA 1
ATOM 757 C C . THR A 1 99 ? -17.711 6.859 4.334 1.00 88.88 99 THR A C 1
ATOM 759 O O . THR A 1 99 ? -17.098 7.475 5.204 1.00 88.88 99 THR A O 1
ATOM 762 N N . ILE A 1 100 ? -17.099 6.007 3.507 1.00 86.62 100 ILE A N 1
ATOM 763 C CA . ILE A 1 100 ? -15.659 5.726 3.584 1.00 86.62 100 ILE A CA 1
ATOM 764 C C . ILE A 1 100 ? -14.854 7.000 3.309 1.00 86.62 100 ILE A C 1
ATOM 766 O O . ILE A 1 100 ? -13.963 7.346 4.083 1.00 86.62 100 ILE A O 1
ATOM 770 N N . LYS A 1 101 ? -15.205 7.737 2.248 1.00 84.56 101 LYS A N 1
ATOM 771 C CA . LYS A 1 101 ? -14.538 8.990 1.881 1.00 84.56 101 LYS A CA 1
ATOM 772 C C . LYS A 1 101 ? -14.640 10.031 2.994 1.00 84.56 101 LYS A C 1
ATOM 774 O O .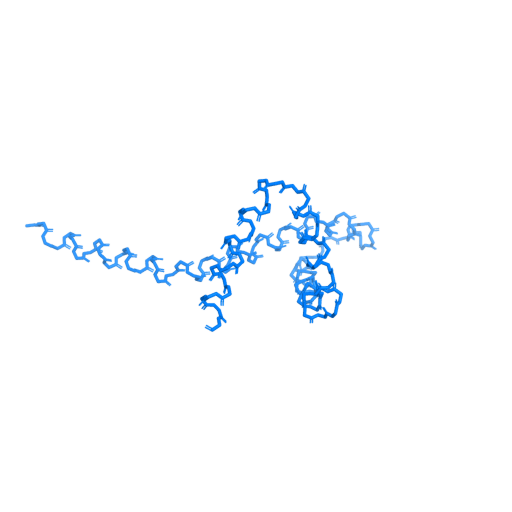 LYS A 1 101 ? -13.642 10.680 3.292 1.00 84.56 101 LYS A O 1
ATOM 779 N N . GLN A 1 102 ? -15.803 10.151 3.631 1.00 86.94 102 GLN A N 1
ATOM 780 C CA . GLN A 1 102 ? -16.009 11.054 4.760 1.00 86.94 102 GLN A CA 1
ATOM 781 C C . GLN A 1 102 ? -15.083 10.706 5.931 1.00 86.94 102 GLN A C 1
ATOM 783 O O . GLN A 1 102 ? -14.384 11.582 6.427 1.00 86.94 102 GLN A O 1
ATOM 788 N N . ILE A 1 103 ? -15.014 9.432 6.324 1.00 90.75 103 ILE A N 1
ATOM 789 C CA . ILE A 1 103 ? -14.133 8.981 7.411 1.00 90.75 103 ILE A CA 1
ATOM 790 C C . ILE A 1 103 ? -12.669 9.289 7.083 1.00 90.75 103 ILE A C 1
ATOM 792 O O . ILE A 1 103 ? -11.955 9.850 7.910 1.00 90.75 103 ILE A O 1
ATOM 796 N N . THR A 1 104 ? -12.220 8.970 5.868 1.00 89.19 104 THR A N 1
ATOM 797 C CA . THR A 1 104 ? -10.842 9.245 5.442 1.00 89.19 104 THR A CA 1
ATOM 798 C C . THR A 1 104 ? -10.532 10.742 5.422 1.00 89.19 104 THR A C 1
ATOM 800 O O . THR A 1 104 ? -9.449 11.131 5.843 1.00 89.19 104 THR A O 1
ATOM 803 N N . GLN A 1 105 ? -11.464 11.591 4.980 1.00 87.19 105 GLN A N 1
ATOM 804 C CA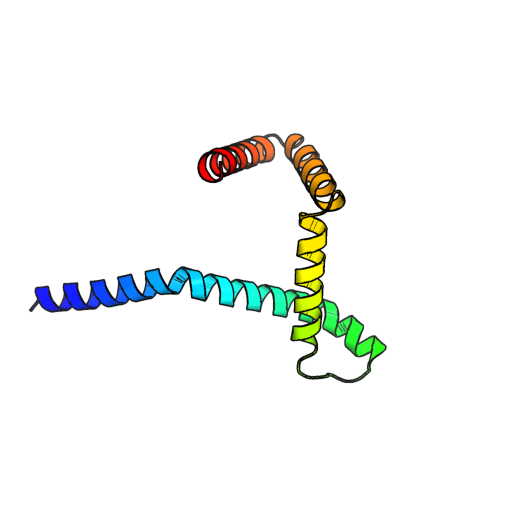 . GLN A 1 105 ? -11.287 13.048 4.989 1.00 87.19 105 GLN A C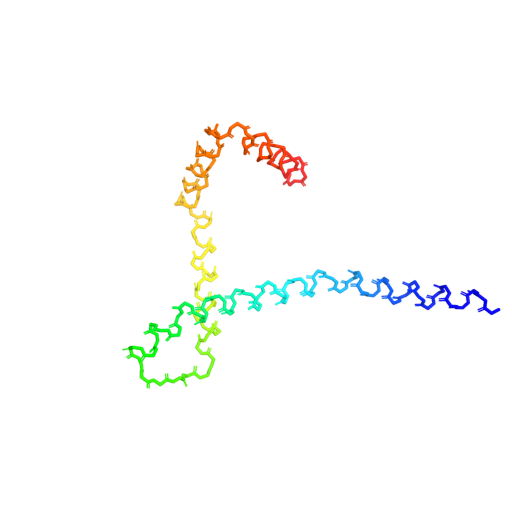A 1
ATOM 805 C C . GLN A 1 105 ? -11.257 13.629 6.405 1.00 87.19 105 GLN A C 1
ATOM 807 O O . GLN A 1 105 ? -10.523 14.578 6.646 1.00 87.19 105 GLN A O 1
ATOM 812 N N . THR A 1 106 ? -12.032 13.067 7.335 1.00 87.44 106 THR A N 1
ATOM 813 C CA . THR A 1 106 ? -12.046 13.502 8.740 1.00 87.44 106 THR A CA 1
ATOM 814 C C . THR A 1 106 ? -10.822 13.015 9.523 1.00 87.44 106 THR A C 1
ATOM 816 O O . THR A 1 106 ? -10.418 13.679 10.466 1.00 87.44 106 THR A O 1
ATOM 819 N N . LEU A 1 107 ? -10.235 11.869 9.161 1.00 80.75 107 LEU A N 1
ATOM 820 C CA . LEU A 1 107 ? -9.052 11.312 9.836 1.00 80.75 107 LEU A CA 1
ATOM 821 C C . LEU A 1 107 ? -7.717 11.742 9.211 1.00 80.75 107 LEU A C 1
ATOM 823 O O . LEU A 1 107 ? -6.695 11.713 9.888 1.00 80.75 107 LEU A O 1
ATOM 827 N N . GLY A 1 108 ? -7.707 12.054 7.914 1.00 71.81 108 GLY A N 1
ATOM 828 C CA . GLY A 1 108 ? -6.512 12.452 7.165 1.00 71.81 108 GLY A CA 1
ATOM 829 C C . GLY A 1 108 ? -6.327 13.964 7.010 1.00 71.81 108 GLY A C 1
ATOM 830 O O . GLY A 1 108 ? -5.371 14.366 6.346 1.00 71.81 108 GLY A O 1
ATOM 831 N N . GLY A 1 109 ? -7.247 14.768 7.555 1.00 53.66 109 GLY A N 1
ATOM 832 C CA . GLY A 1 109 ? -7.214 16.234 7.582 1.00 53.66 109 GLY A CA 1
ATOM 833 C C . GLY A 1 109 ? -6.898 16.776 8.967 1.00 53.66 109 GLY A C 1
ATOM 834 O O . GLY A 1 109 ? -7.369 16.165 9.950 1.00 53.66 109 GLY A O 1
#

Solvent-accessible surface area (backbone atoms only — not comparable to full-atom values): 6063 Å² total; per-residue (Å²): 126,70,69,63,56,52,53,53,51,49,54,52,52,52,52,52,59,70,43,43,64,60,53,48,52,54,50,53,50,52,52,49,32,53,53,46,32,66,64,38,48,71,55,44,48,72,74,64,74,56,90,61,90,67,49,45,57,54,53,31,53,52,48,52,50,52,49,50,50,39,59,74,34,73,66,25,53,51,51,50,54,49,52,50,58,56,36,59,73,36,75,69,52,32,53,56,50,49,53,53,52,51,52,50,53,65,73,76,99